Protein AF-0000000079762463 (afdb_homodimer)

Secondary structure (DSSP, 8-state):
--EEE-HHHHHHHHT--HHHHHHHHT--HHHHHHHHTT--SEEEHHHHHHHHHHHT--HHHHEEE-/--EEE-HHHHHHHHT--HHHHHHHHT--HHHHHHHHTT--SEEEHHHHHHHHHHHT--HHHHEEE-

Nearest PDB structures (foldseek):
  3zkc-assembly1_B  TM=8.737E-01  e=2.772E-03  Bacillus subtilis subsp. subtilis str. 168
  7t5u-assembly1_A  TM=8.778E-01  e=4.081E-03  Escherichia coli
  1b0n-assembly1_A  TM=8.746E-01  e=3.587E-03  Bacillus subtilis
  3zkc-assembly1_A  TM=8.678E-01  e=6.837E-03  Bacillus subtilis subsp. subtilis str. 168
  3qq6-assembly1_A  TM=8.599E-01  e=7.293E-03  Bacillus subtilis

Structure (mmCIF, N/CA/C/O backbone):
data_AF-0000000079762463-model_v1
#
loop_
_entity.id
_entity.type
_entity.pdbx_description
1 polymer 'XRE family transcriptional regulator'
#
loop_
_atom_site.group_PDB
_atom_site.id
_atom_site.type_symbol
_atom_site.label_atom_id
_atom_site.label_alt_id
_atom_site.label_comp_id
_atom_site.label_asym_id
_atom_site.label_entity_id
_atom_site.label_seq_id
_atom_site.pdbx_PDB_ins_code
_atom_site.Cartn_x
_atom_site.Cartn_y
_atom_site.Cartn_z
_atom_site.occupancy
_atom_site.B_iso_or_equiv
_atom_site.auth_seq_id
_atom_site.auth_comp_id
_atom_site.auth_asym_id
_atom_site.auth_atom_id
_atom_site.pdbx_PDB_model_num
ATOM 1 N N . MET A 1 1 ? 8.711 11.359 -7.07 1 88.62 1 MET A N 1
ATOM 2 C CA . MET A 1 1 ? 8.758 9.969 -6.625 1 88.62 1 MET A CA 1
ATOM 3 C C . MET A 1 1 ? 7.414 9.281 -6.859 1 88.62 1 MET A C 1
ATOM 5 O O . MET A 1 1 ? 6.363 9.914 -6.777 1 88.62 1 MET A O 1
ATOM 9 N N . GLN A 1 2 ? 7.453 8.008 -7.406 1 94.25 2 GLN A N 1
ATOM 10 C CA . GLN A 1 2 ? 6.242 7.219 -7.605 1 94.25 2 GLN A CA 1
ATOM 11 C C . GLN A 1 2 ? 6.34 5.871 -6.891 1 94.25 2 GLN A C 1
ATOM 13 O O . GLN A 1 2 ? 7.441 5.367 -6.656 1 94.25 2 GLN A O 1
ATOM 18 N N . VAL A 1 3 ? 5.184 5.41 -6.496 1 95.56 3 VAL A N 1
ATOM 19 C CA . VAL A 1 3 ? 5.133 4.055 -5.953 1 95.56 3 VAL A CA 1
ATOM 20 C C . VAL A 1 3 ? 4.664 3.084 -7.031 1 95.56 3 VAL A C 1
ATOM 22 O O . VAL A 1 3 ? 3.684 3.354 -7.734 1 95.56 3 VAL A O 1
ATOM 25 N N . TYR A 1 4 ? 5.41 2.084 -7.254 1 95.25 4 TYR A N 1
ATOM 26 C CA . TYR A 1 4 ? 4.98 1.069 -8.211 1 95.25 4 TYR A CA 1
ATOM 27 C C . TYR A 1 4 ? 4.918 -0.305 -7.555 1 95.25 4 TYR A C 1
ATOM 29 O O . TYR A 1 4 ? 5.672 -0.59 -6.621 1 95.25 4 TYR A O 1
ATOM 37 N N . ILE A 1 5 ? 4.02 -1.131 -8.039 1 96.62 5 ILE A N 1
ATOM 38 C CA . ILE A 1 5 ? 3.84 -2.48 -7.512 1 96.62 5 ILE A CA 1
ATOM 39 C C . ILE A 1 5 ? 4.77 -3.445 -8.242 1 96.62 5 ILE A C 1
ATOM 41 O O . ILE A 1 5 ? 4.605 -3.689 -9.438 1 96.62 5 ILE A O 1
ATOM 45 N N . ASP A 1 6 ? 5.707 -3.98 -7.559 1 96.44 6 ASP A N 1
ATOM 46 C CA . ASP A 1 6 ? 6.688 -4.891 -8.148 1 96.44 6 ASP A CA 1
ATOM 47 C C . ASP A 1 6 ? 6.328 -6.344 -7.859 1 96.44 6 ASP A C 1
ATOM 49 O O . ASP A 1 6 ? 7.191 -7.141 -7.484 1 96.44 6 ASP A O 1
ATOM 53 N N . LEU A 1 7 ? 5.117 -6.641 -8.016 1 97.25 7 LEU A N 1
ATOM 54 C CA . LEU A 1 7 ? 4.617 -7.969 -7.684 1 97.25 7 LEU A CA 1
ATOM 55 C C . LEU A 1 7 ? 5.09 -9 -8.703 1 97.25 7 LEU A C 1
ATOM 57 O O . LEU A 1 7 ? 5.465 -10.117 -8.344 1 97.25 7 LEU A O 1
ATOM 61 N N . GLU A 1 8 ? 5.055 -8.609 -9.93 1 96.94 8 GLU A N 1
ATOM 62 C CA . GLU A 1 8 ? 5.465 -9.516 -11 1 96.94 8 GLU A CA 1
ATOM 63 C C . GLU A 1 8 ? 6.891 -10.016 -10.781 1 96.94 8 GLU A C 1
ATOM 65 O O . GLU A 1 8 ? 7.164 -11.211 -10.891 1 96.94 8 GLU A O 1
ATOM 70 N N . ASN A 1 9 ? 7.801 -9.109 -10.523 1 96.94 9 ASN A N 1
ATOM 71 C CA . ASN A 1 9 ? 9.195 -9.461 -10.289 1 96.94 9 ASN A CA 1
ATOM 72 C C . ASN A 1 9 ? 9.359 -10.32 -9.039 1 96.94 9 ASN A C 1
ATOM 74 O O . ASN A 1 9 ? 10.164 -11.242 -9.016 1 96.94 9 ASN A O 1
ATOM 78 N N . LEU A 1 10 ? 8.633 -9.969 -8.023 1 97.12 10 LEU A N 1
ATOM 79 C CA . LEU A 1 10 ? 8.68 -10.734 -6.777 1 97.12 10 LEU A CA 1
ATOM 80 C C . LEU A 1 10 ? 8.266 -12.18 -7.012 1 97.12 10 LEU A C 1
ATOM 82 O O . LEU A 1 10 ? 8.891 -13.102 -6.48 1 97.12 10 LEU A O 1
ATOM 86 N N . LEU A 1 11 ? 7.176 -12.344 -7.781 1 97.38 11 LEU A N 1
ATOM 87 C CA . LEU A 1 11 ? 6.699 -13.688 -8.094 1 97.38 11 LEU A CA 1
ATOM 88 C C . LEU A 1 11 ? 7.746 -14.461 -8.883 1 97.38 11 LEU A C 1
ATOM 90 O O . LEU A 1 11 ? 7.965 -15.648 -8.633 1 97.38 11 LEU A O 1
ATOM 94 N N . LYS A 1 12 ? 8.375 -13.781 -9.773 1 97.06 12 LYS A N 1
ATOM 95 C CA . LYS A 1 12 ? 9.43 -14.398 -10.57 1 97.06 12 LYS A CA 1
ATOM 96 C C . LYS A 1 12 ? 10.617 -14.797 -9.703 1 97.06 12 LYS A C 1
ATOM 98 O O . LYS A 1 12 ? 11.172 -15.883 -9.859 1 97.06 12 LYS A O 1
ATOM 103 N N . GLU A 1 13 ? 10.992 -13.977 -8.836 1 96.06 13 GLU A N 1
ATOM 104 C CA . GLU A 1 13 ? 12.109 -14.219 -7.93 1 96.06 13 GLU A CA 1
ATOM 105 C C . GLU A 1 13 ? 11.852 -15.438 -7.043 1 96.06 13 GLU A C 1
ATOM 107 O O . GLU A 1 13 ? 12.766 -16.219 -6.77 1 96.06 13 GLU A O 1
ATOM 112 N N . LYS A 1 14 ? 10.617 -15.617 -6.656 1 95.94 14 LYS A N 1
ATOM 113 C CA . LYS A 1 14 ? 10.242 -16.719 -5.77 1 95.94 14 LYS A CA 1
ATOM 114 C C . LYS A 1 14 ? 9.82 -17.938 -6.562 1 95.94 14 LYS A C 1
ATOM 116 O O . LYS A 1 14 ? 9.523 -18.984 -5.984 1 95.94 14 LYS A O 1
ATOM 121 N N . ASN A 1 15 ? 9.68 -17.75 -7.816 1 97.25 15 ASN A N 1
ATOM 122 C CA . ASN A 1 15 ? 9.289 -18.828 -8.734 1 97.25 15 ASN A CA 1
ATOM 123 C C . ASN A 1 15 ? 7.891 -19.344 -8.422 1 97.25 15 ASN A C 1
ATOM 125 O O . ASN A 1 15 ? 7.688 -20.547 -8.297 1 97.25 15 ASN A O 1
ATOM 129 N N . ILE A 1 16 ? 7.016 -18.484 -8.273 1 97 16 ILE A N 1
ATOM 130 C CA . ILE A 1 16 ? 5.629 -18.828 -7.977 1 97 16 ILE A CA 1
ATOM 131 C C . ILE A 1 16 ? 4.75 -18.469 -9.172 1 97 16 ILE A C 1
ATOM 133 O O . ILE A 1 16 ? 4.914 -17.406 -9.781 1 97 16 ILE A O 1
ATOM 137 N N . SER A 1 17 ? 3.85 -19.328 -9.477 1 96.75 17 SER A N 1
ATOM 138 C CA . SER A 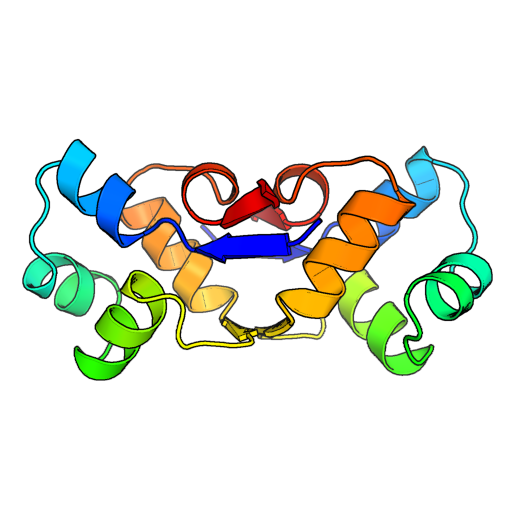1 17 ? 2.928 -19.062 -10.578 1 96.75 17 SER A CA 1
ATOM 139 C C . SER A 1 17 ? 1.786 -18.156 -10.148 1 96.75 17 SER A C 1
ATOM 141 O O . SER A 1 17 ? 1.365 -18.188 -8.984 1 96.75 17 SER A O 1
ATOM 143 N N . LYS A 1 18 ? 1.228 -17.344 -11.031 1 97.62 18 LYS A N 1
ATOM 144 C CA . LYS A 1 18 ? 0.114 -16.438 -10.75 1 97.62 18 LYS A CA 1
ATOM 145 C C . LYS A 1 18 ? -1.118 -17.219 -10.289 1 97.62 18 LYS A C 1
ATOM 147 O O . LYS A 1 18 ? -1.881 -16.75 -9.445 1 97.62 18 LYS A O 1
ATOM 152 N N . ASN A 1 19 ? -1.326 -18.406 -10.852 1 97.25 19 ASN A N 1
ATOM 153 C CA . ASN A 1 19 ? -2.463 -19.25 -10.484 1 97.25 19 ASN A CA 1
ATOM 154 C C . ASN A 1 19 ? -2.438 -19.609 -9 1 97.25 19 ASN A C 1
ATOM 156 O O . ASN A 1 19 ? -3.473 -19.578 -8.336 1 97.25 19 ASN A O 1
ATOM 160 N N . LYS A 1 20 ? -1.322 -19.938 -8.547 1 97.69 20 LYS A N 1
ATOM 1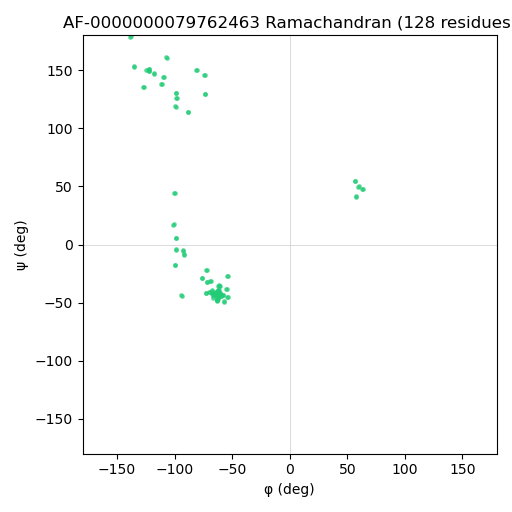61 C CA . LYS A 1 20 ? -1.157 -20.297 -7.141 1 97.69 20 LYS A CA 1
ATOM 162 C C . LYS A 1 20 ? -1.491 -19.109 -6.234 1 97.69 20 LYS A C 1
ATOM 164 O O . LYS A 1 20 ? -2.127 -19.281 -5.191 1 97.69 20 LYS A O 1
ATOM 169 N N . VAL A 1 21 ? -1.056 -18 -6.617 1 97.81 21 VAL A N 1
ATOM 170 C CA . VAL A 1 21 ? -1.329 -16.781 -5.848 1 97.81 21 VAL A CA 1
ATOM 171 C C . VAL A 1 21 ? -2.832 -16.516 -5.82 1 97.81 21 VAL A C 1
ATOM 173 O O . VAL A 1 21 ? -3.395 -16.203 -4.773 1 97.81 21 VAL A O 1
ATOM 176 N N . CYS A 1 22 ? -3.445 -16.578 -6.969 1 97.94 22 CYS A N 1
ATOM 177 C CA . CYS A 1 22 ? -4.883 -16.359 -7.07 1 97.94 22 CYS A CA 1
ATOM 178 C C . CYS A 1 22 ? -5.645 -17.281 -6.117 1 97.94 22 CYS A C 1
ATOM 180 O O . CYS A 1 22 ? -6.566 -16.844 -5.43 1 97.94 22 CYS A O 1
ATOM 182 N N . GLU A 1 23 ? -5.266 -18.484 -6.098 1 97.19 23 GLU A N 1
ATOM 183 C CA . GLU A 1 23 ? -5.914 -19.484 -5.246 1 97.19 23 GLU A CA 1
ATOM 184 C C . GLU A 1 23 ? -5.664 -19.188 -3.77 1 97.19 23 GLU A C 1
ATOM 186 O O . GLU A 1 23 ? -6.586 -19.234 -2.953 1 97.19 23 GLU A O 1
ATOM 191 N N . ALA A 1 24 ? -4.457 -18.875 -3.473 1 96 24 ALA A N 1
ATOM 192 C CA . ALA A 1 24 ? -4.055 -18.672 -2.084 1 96 24 ALA A CA 1
ATOM 193 C C . ALA A 1 24 ? -4.664 -17.391 -1.526 1 96 24 ALA A C 1
ATOM 195 O O . ALA A 1 24 ? -5.074 -17.344 -0.364 1 96 24 ALA A O 1
ATOM 196 N N . CYS A 1 25 ? -4.688 -16.344 -2.324 1 97 25 CYS A N 1
ATOM 197 C CA . CYS A 1 25 ? -5.152 -15.039 -1.871 1 97 25 CYS A CA 1
ATOM 198 C C . CYS A 1 25 ? -6.598 -14.797 -2.293 1 97 25 CYS A C 1
ATOM 200 O O . CYS A 1 25 ? -7.164 -13.742 -2.002 1 97 25 CYS A O 1
ATOM 202 N N . LYS A 1 26 ? -7.184 -15.672 -3.012 1 96.81 26 LYS A N 1
ATOM 203 C CA . LYS A 1 26 ? -8.555 -15.555 -3.496 1 96.81 26 LYS A CA 1
ATOM 204 C C . LYS A 1 26 ? -8.734 -14.305 -4.352 1 96.81 26 LYS A C 1
ATOM 206 O O . LYS A 1 26 ? -9.664 -13.523 -4.137 1 96.81 26 LYS A O 1
ATOM 211 N N . LEU A 1 27 ? -7.883 -14.156 -5.242 1 95.81 27 LEU A N 1
ATOM 212 C CA . LEU A 1 27 ? -7.898 -13.055 -6.191 1 95.81 27 LEU A CA 1
ATOM 213 C C . LEU A 1 27 ? -8.273 -13.539 -7.586 1 95.81 27 LEU A C 1
ATOM 215 O O . LEU A 1 27 ? -7.887 -14.641 -7.992 1 95.81 27 LEU A O 1
ATOM 219 N N . GLN A 1 28 ? -8.984 -12.648 -8.203 1 96.62 28 GLN A N 1
ATOM 220 C CA . GLN A 1 28 ? -9.227 -12.922 -9.609 1 96.62 28 GLN A CA 1
ATOM 221 C C . GLN A 1 28 ? -7.977 -12.664 -10.445 1 96.62 28 GLN A C 1
ATOM 223 O O . GLN A 1 28 ? -7.215 -11.734 -10.156 1 96.62 28 GLN A O 1
ATOM 228 N N . ARG A 1 29 ? -7.867 -13.484 -11.461 1 96.88 29 ARG A N 1
ATOM 229 C CA . ARG A 1 29 ? -6.699 -13.367 -12.328 1 96.88 29 ARG A CA 1
ATOM 230 C C . ARG A 1 29 ? -6.559 -11.953 -12.875 1 96.88 29 ARG A C 1
ATOM 232 O O . ARG A 1 29 ? -5.445 -11.43 -12.969 1 96.88 29 ARG A O 1
ATOM 239 N N . THR A 1 30 ? -7.633 -11.422 -13.172 1 97.38 30 THR A N 1
ATOM 240 C CA . THR A 1 30 ?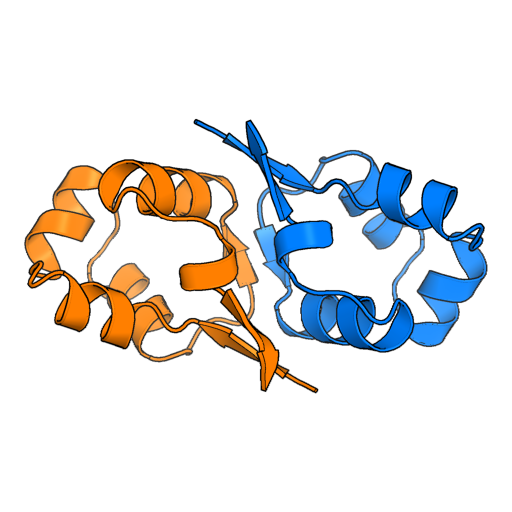 -7.617 -10.062 -13.703 1 97.38 30 THR A CA 1
ATOM 241 C C . THR A 1 30 ? -7.062 -9.078 -12.68 1 97.38 30 THR A C 1
ATOM 243 O O . THR A 1 30 ? -6.293 -8.18 -13.023 1 97.38 30 THR A O 1
ATOM 246 N N . GLN A 1 31 ? -7.441 -9.203 -11.43 1 96.69 31 GLN A N 1
ATOM 247 C CA . GLN A 1 31 ? -6.949 -8.352 -10.352 1 96.69 31 GLN A CA 1
ATOM 248 C C . GLN A 1 31 ? -5.445 -8.523 -10.164 1 96.69 31 GLN A C 1
ATOM 250 O O . GLN A 1 31 ? -4.711 -7.539 -10.055 1 96.69 31 GLN A O 1
ATOM 255 N N . LEU A 1 32 ? -5.07 -9.773 -10.117 1 97.88 32 LEU A N 1
ATOM 256 C CA . LEU A 1 32 ? -3.654 -10.078 -9.945 1 97.88 32 LEU A CA 1
ATOM 257 C C . LEU A 1 32 ? -2.836 -9.508 -11.102 1 97.88 32 LEU A C 1
ATOM 259 O O . LEU A 1 32 ? -1.783 -8.898 -10.875 1 97.88 32 LEU A O 1
ATOM 263 N N . ASN A 1 33 ? -3.352 -9.664 -12.32 1 97.69 33 ASN A N 1
ATOM 264 C CA . ASN A 1 33 ? -2.672 -9.117 -13.492 1 97.69 33 ASN A CA 1
ATOM 265 C C . ASN A 1 33 ? -2.539 -7.602 -13.406 1 97.69 33 ASN A C 1
ATOM 267 O O . ASN A 1 33 ? -1.498 -7.043 -13.758 1 97.69 33 ASN A O 1
ATOM 271 N N . ASN A 1 34 ? -3.6 -7.027 -12.969 1 97.5 34 ASN A N 1
ATOM 272 C CA . ASN A 1 34 ? -3.566 -5.578 -12.805 1 97.5 34 ASN A CA 1
ATOM 273 C C . ASN A 1 34 ? -2.506 -5.148 -11.797 1 97.5 34 ASN A C 1
ATOM 275 O O . ASN A 1 34 ? -1.816 -4.148 -12.008 1 97.5 34 ASN A O 1
ATOM 279 N N . TYR A 1 35 ? -2.338 -5.863 -10.742 1 97.31 35 TYR A N 1
ATOM 280 C CA . TYR A 1 35 ? -1.29 -5.59 -9.766 1 97.31 35 TYR A CA 1
ATOM 281 C C . TYR A 1 35 ? 0.091 -5.77 -10.383 1 97.31 35 TYR A C 1
ATOM 283 O O . TYR A 1 35 ? 0.971 -4.922 -10.211 1 97.31 35 TYR A O 1
ATOM 291 N N . CYS A 1 36 ? 0.223 -6.801 -11.133 1 97.25 36 CYS A N 1
ATOM 292 C CA . CYS A 1 36 ? 1.51 -7.137 -11.734 1 97.25 36 CYS A CA 1
ATOM 293 C C . CYS A 1 36 ? 1.902 -6.117 -12.797 1 97.25 36 CYS A C 1
ATOM 295 O O . CYS A 1 36 ? 3.084 -5.809 -12.961 1 97.25 36 CYS A O 1
ATOM 297 N N . LYS A 1 37 ? 0.933 -5.578 -13.422 1 96.5 37 LYS A N 1
ATOM 298 C CA . LYS A 1 37 ? 1.191 -4.664 -14.531 1 96.5 37 LYS A CA 1
ATOM 299 C C . LYS A 1 37 ? 1.092 -3.209 -14.078 1 96.5 37 LYS A C 1
ATOM 301 O O . LYS A 1 37 ? 1.123 -2.295 -14.906 1 96.5 37 LYS A O 1
ATOM 306 N N . ASN A 1 38 ? 0.928 -2.963 -12.883 1 95.44 38 ASN A N 1
ATOM 307 C CA . ASN A 1 38 ? 0.81 -1.613 -12.344 1 95.44 38 ASN A CA 1
ATOM 308 C C . ASN A 1 38 ? -0.344 -0.849 -12.984 1 95.44 38 ASN A C 1
ATOM 310 O O . ASN A 1 38 ? -0.198 0.323 -13.336 1 95.44 38 ASN A O 1
ATOM 314 N N . LYS A 1 39 ? -1.35 -1.525 -13.141 1 95.94 39 LYS A N 1
ATOM 315 C CA . LYS A 1 39 ? -2.533 -0.929 -13.75 1 95.94 39 LYS A CA 1
ATOM 316 C C . LYS A 1 39 ? -3.562 -0.541 -12.695 1 95.94 39 LYS A C 1
ATOM 318 O O . LYS A 1 39 ? -4.746 -0.39 -13 1 95.94 39 LYS A O 1
ATOM 323 N N . VAL A 1 40 ? -3.15 -0.456 -11.508 1 95.44 40 VAL A N 1
ATOM 324 C CA . VAL A 1 40 ? -4.062 -0.086 -10.43 1 95.44 40 VAL A CA 1
ATOM 325 C C . VAL A 1 40 ? -3.602 1.221 -9.789 1 95.44 40 VAL A C 1
ATOM 327 O O . VAL A 1 40 ? -2.4 1.489 -9.703 1 95.44 40 VAL A O 1
ATOM 330 N N . SER A 1 41 ? -4.594 2.01 -9.32 1 95.56 41 SER A N 1
ATOM 331 C CA . SER A 1 41 ? -4.281 3.264 -8.641 1 95.56 41 SER A CA 1
ATOM 332 C C . SER A 1 41 ? -4.359 3.109 -7.129 1 95.56 41 SER A C 1
ATOM 334 O O . SER A 1 41 ? -3.867 3.961 -6.387 1 95.56 41 SER A O 1
ATOM 336 N N . ARG A 1 42 ? -5 2.092 -6.688 1 96.62 42 ARG A N 1
ATOM 337 C CA . ARG A 1 42 ? -5.172 1.79 -5.27 1 96.62 42 ARG A CA 1
ATOM 338 C C . ARG A 1 42 ? -4.926 0.312 -4.992 1 96.62 42 ARG A C 1
ATOM 340 O O . ARG A 1 42 ? -5.152 -0.535 -5.859 1 96.62 42 ARG A O 1
ATOM 347 N N . ILE A 1 43 ? -4.504 -0.01 -3.781 1 96.56 43 ILE A N 1
ATOM 348 C CA . ILE A 1 43 ? -4.305 -1.404 -3.402 1 96.56 43 ILE A CA 1
ATOM 349 C C . ILE A 1 43 ? -5.078 -1.708 -2.123 1 96.56 43 ILE A C 1
ATOM 351 O O . ILE A 1 43 ? -5.117 -0.888 -1.202 1 96.56 43 ILE A O 1
ATOM 355 N N . ASP A 1 44 ? -5.711 -2.82 -2.191 1 96.88 44 ASP A N 1
ATOM 356 C CA . ASP A 1 44 ? -6.469 -3.309 -1.045 1 96.88 44 ASP A CA 1
ATOM 357 C C . ASP A 1 44 ? -5.539 -3.818 0.055 1 96.88 44 ASP A C 1
ATOM 359 O O . ASP A 1 44 ? -4.648 -4.629 -0.205 1 96.88 44 ASP A O 1
ATOM 363 N N . LEU A 1 45 ? -5.781 -3.336 1.276 1 97.06 45 LEU A N 1
ATOM 364 C CA . LEU A 1 45 ? -4.871 -3.656 2.371 1 97.06 45 LEU A CA 1
ATOM 365 C C . LEU A 1 45 ? -5.02 -5.113 2.795 1 97.06 45 LEU A C 1
ATOM 367 O O . LEU A 1 45 ? -4.047 -5.746 3.207 1 97.06 45 LEU A O 1
ATOM 371 N N . THR A 1 46 ? -6.223 -5.625 2.68 1 96.19 46 THR A N 1
ATOM 372 C CA . THR A 1 46 ? -6.445 -7.035 2.992 1 96.19 46 THR A CA 1
ATOM 373 C C . THR A 1 46 ? -5.711 -7.93 1.996 1 96.19 46 THR A C 1
ATOM 375 O O . THR A 1 46 ? -5.074 -8.914 2.387 1 96.19 46 THR A O 1
ATOM 378 N N . ILE A 1 47 ? -5.754 -7.598 0.771 1 96.5 47 ILE A N 1
ATOM 379 C CA . ILE A 1 47 ? -5.082 -8.367 -0.271 1 96.5 47 ILE A CA 1
ATOM 380 C C . ILE A 1 47 ? -3.568 -8.266 -0.091 1 96.5 47 ILE A C 1
ATOM 382 O O . ILE A 1 47 ? -2.855 -9.266 -0.204 1 96.5 47 ILE A O 1
ATOM 386 N N . LEU A 1 48 ? -3.15 -7.086 0.194 1 97.06 48 LEU A N 1
ATOM 387 C CA . LEU A 1 48 ? -1.727 -6.875 0.429 1 97.06 48 LEU A CA 1
ATOM 388 C C . LEU A 1 48 ? -1.224 -7.762 1.562 1 97.06 48 LEU A C 1
ATOM 390 O O . LEU A 1 48 ? -0.152 -8.359 1.456 1 97.06 48 LEU A O 1
ATOM 394 N N . ALA A 1 49 ? -2.004 -7.832 2.604 1 97.25 49 ALA A N 1
ATOM 395 C CA . ALA A 1 49 ? -1.635 -8.672 3.74 1 97.25 49 ALA A CA 1
ATOM 396 C C . ALA A 1 49 ? -1.549 -10.141 3.332 1 97.25 49 ALA A C 1
ATOM 398 O O . ALA A 1 49 ? -0.604 -10.844 3.703 1 97.25 49 ALA A O 1
ATOM 399 N N . LYS A 1 50 ? -2.512 -10.586 2.57 1 96.94 50 LYS A N 1
ATOM 400 C CA . LYS A 1 50 ? -2.533 -11.969 2.1 1 96.94 50 LYS A CA 1
ATOM 401 C C . LYS A 1 50 ? -1.312 -12.273 1.237 1 96.94 50 LYS A C 1
ATOM 403 O O . LYS A 1 50 ? -0.69 -13.328 1.385 1 96.94 50 LYS A O 1
ATOM 408 N N . LEU A 1 51 ? -1.054 -11.352 0.409 1 97.38 51 LEU A N 1
ATOM 409 C CA . LEU A 1 51 ? 0.095 -11.516 -0.475 1 97.38 51 LEU A CA 1
ATOM 410 C C . LEU A 1 51 ? 1.389 -11.609 0.327 1 97.38 51 LEU A C 1
ATOM 412 O O . LEU A 1 51 ? 2.209 -12.5 0.09 1 97.38 51 LEU A O 1
ATOM 416 N N . CYS A 1 52 ? 1.585 -10.773 1.227 1 97.12 52 CYS A N 1
ATOM 417 C CA . CYS A 1 52 ? 2.787 -10.773 2.053 1 97.12 52 CYS A CA 1
ATOM 418 C C . CYS A 1 52 ? 2.912 -12.062 2.844 1 97.12 52 CYS A C 1
ATOM 420 O O . CYS A 1 52 ? 4.012 -12.609 2.984 1 97.12 52 CYS A O 1
ATOM 422 N N . ASP A 1 53 ? 1.818 -12.477 3.395 1 96.62 53 ASP A N 1
ATOM 423 C CA . ASP A 1 53 ? 1.806 -13.711 4.18 1 96.62 53 ASP A CA 1
ATOM 424 C C . ASP A 1 53 ? 2.15 -14.922 3.314 1 96.62 53 ASP A C 1
ATOM 426 O O . ASP A 1 53 ? 2.992 -15.734 3.689 1 96.62 53 ASP A O 1
ATOM 430 N N . PHE A 1 54 ? 1.498 -14.945 2.17 1 97 54 PHE A N 1
ATOM 431 C CA . PHE A 1 54 ? 1.678 -16.078 1.269 1 97 54 PHE A CA 1
ATOM 432 C C . PHE A 1 54 ? 3.096 -16.109 0.711 1 97 54 PHE A C 1
ATOM 434 O O . PHE A 1 54 ? 3.709 -17.172 0.616 1 97 54 PHE A O 1
ATOM 441 N N . LEU A 1 55 ? 3.627 -15 0.396 1 96.88 55 LEU A N 1
ATOM 442 C CA . LEU A 1 55 ? 4.938 -14.906 -0.236 1 96.88 55 LEU A CA 1
ATOM 443 C C . LEU A 1 55 ? 6.035 -14.734 0.81 1 96.88 55 LEU A C 1
ATOM 445 O O . LEU A 1 55 ? 7.215 -14.641 0.467 1 96.88 55 LEU A O 1
ATOM 449 N N . GLU A 1 56 ? 5.609 -14.594 2.064 1 95.88 56 GLU A N 1
ATOM 450 C CA . GLU A 1 56 ? 6.543 -14.414 3.172 1 95.88 56 GLU A CA 1
ATOM 451 C C . GLU A 1 56 ? 7.453 -13.211 2.938 1 95.88 56 GLU A C 1
ATOM 453 O O . GLU A 1 56 ? 8.68 -13.328 3.029 1 95.88 56 GLU A O 1
ATOM 458 N N . CYS A 1 57 ? 6.855 -12.148 2.719 1 95.44 57 CYS A N 1
ATOM 459 C CA . CYS A 1 57 ? 7.57 -10.914 2.424 1 95.44 57 CYS A CA 1
ATOM 460 C C . CYS A 1 57 ? 6.938 -9.727 3.141 1 95.44 57 CYS A C 1
ATOM 462 O O . CYS A 1 57 ? 5.961 -9.891 3.873 1 95.44 57 CYS A O 1
ATOM 464 N N . SER A 1 58 ? 7.559 -8.531 2.939 1 94.5 58 SER A N 1
ATOM 465 C CA . SER A 1 58 ? 7.051 -7.301 3.535 1 94.5 58 SER A CA 1
ATOM 466 C C . SER A 1 58 ? 6.398 -6.406 2.484 1 94.5 58 SER A C 1
ATOM 468 O O . SER A 1 58 ? 6.648 -6.566 1.288 1 94.5 58 SER A O 1
ATOM 470 N N . PRO A 1 59 ? 5.586 -5.484 2.854 1 96.06 59 PRO A N 1
ATOM 471 C CA . PRO A 1 59 ? 4.98 -4.547 1.901 1 96.06 59 PRO A CA 1
ATOM 472 C C . PRO A 1 59 ? 6.02 -3.826 1.042 1 96.06 59 PRO A C 1
ATOM 474 O O . PRO A 1 59 ? 5.75 -3.512 -0.12 1 96.06 59 PRO A O 1
ATOM 477 N N . ASN A 1 60 ? 7.191 -3.691 1.596 1 94.69 60 ASN A N 1
ATOM 478 C CA . ASN A 1 60 ? 8.258 -3.008 0.869 1 94.69 60 ASN A CA 1
ATOM 479 C C . ASN A 1 60 ? 8.781 -3.854 -0.29 1 94.69 60 ASN A C 1
ATOM 481 O O . ASN A 1 60 ? 9.391 -3.328 -1.222 1 94.69 60 ASN A O 1
ATOM 485 N N . ASP A 1 61 ? 8.57 -5.098 -0.21 1 95.38 61 ASP A N 1
ATOM 486 C CA . ASP A 1 61 ? 8.969 -5.98 -1.302 1 95.38 61 ASP A CA 1
ATOM 487 C C . ASP A 1 61 ? 8 -5.871 -2.479 1 95.38 61 ASP A C 1
ATOM 489 O O . ASP A 1 61 ? 8.391 -6.098 -3.629 1 95.38 61 ASP A O 1
ATOM 493 N N . ILE A 1 62 ? 6.766 -5.551 -2.178 1 96.81 62 ILE A N 1
ATOM 494 C CA . ILE A 1 62 ? 5.723 -5.473 -3.191 1 96.81 62 ILE A CA 1
ATOM 495 C C . ILE A 1 62 ? 5.59 -4.035 -3.688 1 96.81 62 ILE A C 1
ATOM 497 O O . ILE A 1 62 ? 5.5 -3.795 -4.895 1 96.81 62 ILE A O 1
ATOM 501 N N . LEU A 1 63 ? 5.613 -3.098 -2.727 1 96.69 63 LEU A N 1
ATOM 502 C CA . LEU A 1 63 ? 5.5 -1.676 -3.031 1 96.69 63 LEU A CA 1
ATOM 503 C C . LEU A 1 63 ? 6.871 -1.01 -3.037 1 96.69 63 LEU A C 1
ATOM 505 O O . LEU A 1 63 ? 7.547 -0.963 -2.008 1 96.69 63 LEU A O 1
ATOM 509 N N . LYS A 1 64 ? 7.262 -0.46 -4.164 1 95.44 64 LYS A N 1
ATOM 510 C CA . LYS A 1 64 ? 8.578 0.155 -4.305 1 95.44 64 LYS A CA 1
ATOM 511 C C . LYS A 1 64 ? 8.461 1.615 -4.73 1 95.44 64 LYS A C 1
ATOM 513 O O . LYS A 1 64 ? 7.5 1.997 -5.398 1 95.44 64 LYS A O 1
ATOM 518 N N . LEU A 1 65 ? 9.453 2.311 -4.293 1 93.81 65 LEU A N 1
ATOM 519 C CA . LEU A 1 65 ? 9.531 3.715 -4.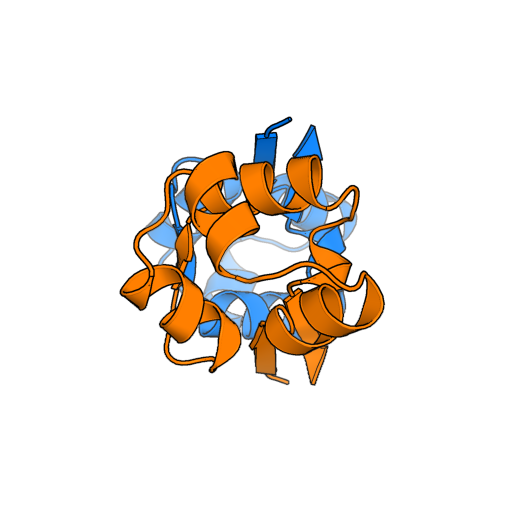676 1 93.81 65 LEU A CA 1
ATOM 520 C C . LEU A 1 65 ? 10.5 3.908 -5.84 1 93.81 65 LEU A C 1
ATOM 522 O O . LEU A 1 65 ? 11.562 3.291 -5.879 1 93.81 65 LEU A O 1
ATOM 526 N N . LYS A 1 66 ? 10.031 4.602 -6.816 1 87.69 66 LYS A N 1
ATOM 527 C CA . LYS A 1 66 ? 10.914 4.961 -7.918 1 87.69 66 LYS A CA 1
ATOM 528 C C . LYS A 1 66 ? 10.945 6.473 -8.133 1 87.69 66 LYS A C 1
ATOM 530 O O . LYS A 1 66 ? 9.938 7.152 -7.945 1 87.69 66 LYS A O 1
ATOM 535 N N . MET B 1 1 ? -2.125 -12.453 9.461 1 88.69 1 MET B N 1
ATOM 536 C CA . MET B 1 1 ? -1.36 -11.219 9.312 1 88.69 1 MET B CA 1
ATOM 537 C C . MET B 1 1 ? -2.215 -10.117 8.688 1 88.69 1 MET B C 1
ATOM 539 O O . MET B 1 1 ? -3.094 -10.398 7.871 1 88.69 1 MET B O 1
ATOM 543 N N . GLN B 1 2 ? -2.135 -8.867 9.25 1 94.38 2 GLN B N 1
ATOM 544 C CA . GLN B 1 2 ? -2.846 -7.715 8.695 1 94.38 2 GLN B CA 1
ATOM 545 C C . GLN B 1 2 ? -1.885 -6.57 8.391 1 94.38 2 GLN B C 1
ATOM 547 O O . GLN B 1 2 ? -0.812 -6.477 8.992 1 94.38 2 GLN B O 1
ATOM 552 N N . VAL B 1 3 ? -2.273 -5.824 7.402 1 95.62 3 VAL B N 1
ATOM 553 C CA . VAL B 1 3 ? -1.528 -4.598 7.125 1 95.62 3 VAL B CA 1
ATOM 554 C C . VAL B 1 3 ? -2.25 -3.404 7.746 1 95.62 3 VAL B C 1
ATOM 556 O O . VAL B 1 3 ? -3.467 -3.264 7.602 1 95.62 3 VAL B O 1
ATOM 559 N N . TYR B 1 4 ? -1.57 -2.664 8.516 1 95.31 4 TYR B N 1
ATOM 560 C CA . TYR B 1 4 ? -2.17 -1.459 9.078 1 95.31 4 TYR B CA 1
ATOM 561 C C . TYR B 1 4 ? -1.358 -0.223 8.711 1 95.31 4 TYR B C 1
ATOM 563 O O . TYR B 1 4 ? -0.14 -0.302 8.531 1 95.31 4 TYR B O 1
ATOM 571 N N . ILE B 1 5 ? -2.029 0.887 8.586 1 96.62 5 ILE B N 1
ATOM 572 C CA . ILE B 1 5 ? -1.388 2.15 8.234 1 96.62 5 ILE B CA 1
ATOM 573 C C . ILE B 1 5 ? -0.919 2.861 9.5 1 96.62 5 ILE B C 1
ATOM 575 O O . ILE B 1 5 ? -1.738 3.297 10.312 1 96.62 5 ILE B O 1
ATOM 579 N N . ASP B 1 6 ? 0.334 2.994 9.664 1 96.38 6 ASP B N 1
ATOM 580 C CA . ASP B 1 6 ? 0.909 3.617 10.852 1 96.38 6 ASP B CA 1
ATOM 581 C C . ASP B 1 6 ? 1.304 5.066 10.57 1 96.38 6 ASP B C 1
ATOM 583 O O . ASP B 1 6 ? 2.395 5.5 10.945 1 96.38 6 ASP B O 1
ATOM 587 N N . LEU B 1 7 ? 0.46 5.734 9.938 1 97.25 7 LEU B N 1
ATOM 588 C CA . LEU B 1 7 ? 0.743 7.105 9.523 1 97.25 7 LEU B CA 1
ATOM 589 C C . LEU B 1 7 ? 0.724 8.047 10.727 1 97.25 7 LEU B C 1
ATOM 591 O O . LEU B 1 7 ? 1.57 8.938 10.828 1 97.25 7 LEU B O 1
ATOM 595 N N . GLU B 1 8 ? -0.227 7.84 11.578 1 96.94 8 GLU B N 1
ATOM 596 C CA . GLU B 1 8 ? -0.358 8.695 12.75 1 96.94 8 GLU B CA 1
ATOM 597 C C . GLU B 1 8 ? 0.92 8.688 13.586 1 96.94 8 GLU B C 1
ATOM 599 O O . GLU B 1 8 ? 1.413 9.75 13.984 1 96.94 8 GLU B O 1
ATOM 604 N N . ASN B 1 9 ? 1.439 7.527 13.867 1 97 9 ASN B N 1
ATOM 605 C CA . ASN B 1 9 ? 2.666 7.395 14.648 1 97 9 ASN B CA 1
ATOM 606 C C . ASN B 1 9 ? 3.859 8.008 13.922 1 97 9 ASN B C 1
ATOM 608 O O . ASN B 1 9 ? 4.723 8.625 14.547 1 97 9 ASN B O 1
ATOM 612 N N . LEU B 1 10 ? 3.918 7.785 12.648 1 97.06 10 LEU B N 1
ATOM 613 C CA . LEU B 1 10 ? 5 8.344 11.844 1 97.06 10 LEU B CA 1
ATOM 614 C C . LEU B 1 10 ? 5.012 9.867 11.922 1 97.06 10 LEU B C 1
ATOM 616 O O . LEU B 1 10 ? 6.074 10.477 12.047 1 97.06 10 LEU B O 1
ATOM 620 N N . LEU B 1 11 ? 3.805 10.453 11.805 1 97.38 11 LEU B N 1
ATOM 621 C CA . LEU B 1 11 ? 3.688 11.906 11.891 1 97.38 11 LEU B CA 1
ATOM 622 C C . LEU B 1 11 ? 4.137 12.406 13.258 1 97.38 11 LEU B C 1
ATOM 624 O O . LEU B 1 11 ? 4.816 13.43 13.359 1 97.38 11 LEU B O 1
ATOM 628 N N . LYS B 1 12 ? 3.787 11.664 14.258 1 97.06 12 LYS B N 1
ATOM 629 C CA . LYS B 1 12 ? 4.184 12.016 15.617 1 97.06 12 LYS B CA 1
ATOM 630 C C . LYS B 1 12 ? 5.695 11.914 15.797 1 97.06 12 LYS B C 1
ATOM 632 O O . LYS B 1 12 ? 6.312 12.789 16.406 1 97.06 12 LYS B O 1
ATOM 637 N N . GLU B 1 13 ? 6.262 10.93 15.281 1 96.06 13 GLU B N 1
ATOM 638 C CA . GLU B 1 13 ? 7.703 10.703 15.367 1 96.06 13 GLU B CA 1
ATOM 639 C C . GLU B 1 13 ? 8.477 11.828 14.68 1 96.06 13 GLU B C 1
ATOM 641 O O . GLU B 1 13 ? 9.531 12.242 15.172 1 96.06 13 GLU B O 1
ATOM 646 N N . LYS B 1 14 ? 7.926 12.328 13.602 1 95.94 14 LYS B N 1
ATOM 647 C CA . LYS B 1 14 ? 8.586 13.367 12.828 1 95.94 14 LYS B CA 1
ATOM 648 C C . LYS B 1 14 ? 8.156 14.758 13.289 1 95.94 14 LYS B C 1
ATOM 650 O O . LYS B 1 14 ? 8.656 15.766 12.789 1 95.94 14 LYS B O 1
ATOM 655 N N . ASN B 1 15 ? 7.195 14.773 14.125 1 97.25 15 ASN B N 1
ATOM 656 C CA . ASN B 1 15 ? 6.66 16.016 14.688 1 97.25 15 ASN B CA 1
ATOM 657 C C . ASN B 1 15 ? 6.055 16.906 13.602 1 97.25 15 ASN B C 1
ATOM 659 O O . ASN B 1 15 ? 6.375 18.094 13.516 1 97.25 15 ASN B O 1
ATOM 663 N N . ILE B 1 16 ? 5.293 16.328 12.812 1 97 16 ILE B N 1
ATOM 664 C CA . ILE B 1 16 ? 4.629 17.047 11.727 1 97 16 ILE B CA 1
ATOM 665 C C . ILE B 1 16 ? 3.131 17.125 12.008 1 97 16 ILE B C 1
ATOM 667 O O . ILE B 1 16 ? 2.518 16.156 12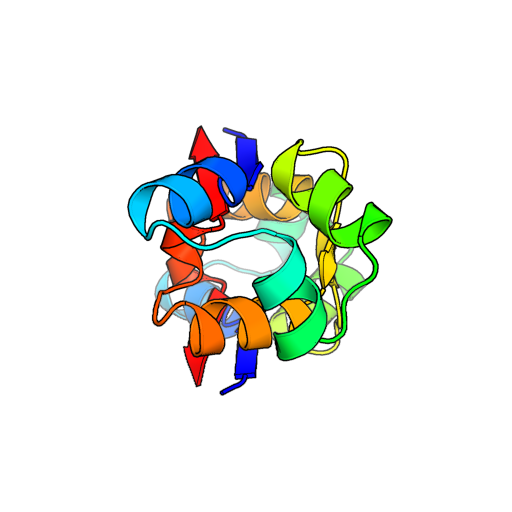.438 1 97 16 ILE B O 1
ATOM 671 N N . SER B 1 17 ? 2.582 18.266 11.75 1 96.75 17 SER B N 1
ATOM 672 C CA . SER B 1 17 ? 1.148 18.453 11.945 1 96.75 17 SER B CA 1
ATOM 673 C C . SER B 1 17 ? 0.357 17.891 10.766 1 96.75 17 SER B C 1
ATOM 675 O O . SER B 1 17 ? 0.836 17.906 9.633 1 96.75 17 SER B O 1
ATOM 677 N N . LYS B 1 18 ? -0.865 17.422 10.961 1 97.62 18 LYS B N 1
ATOM 678 C CA . LYS B 1 18 ? -1.728 16.891 9.906 1 97.62 18 LYS B CA 1
ATOM 679 C C . LYS B 1 18 ? -2.033 17.953 8.859 1 97.62 18 LYS B C 1
ATOM 681 O O . LYS B 1 18 ? -2.158 17.641 7.668 1 97.62 18 LYS B O 1
ATOM 686 N N . ASN B 1 19 ? -2.162 19.188 9.289 1 97.31 19 ASN B N 1
ATOM 687 C CA . ASN B 1 19 ? -2.441 20.297 8.367 1 97.31 19 ASN B CA 1
ATOM 688 C C . ASN B 1 19 ? -1.34 20.438 7.324 1 97.31 19 ASN B C 1
ATOM 690 O O . ASN B 1 19 ? -1.623 20.656 6.145 1 97.31 19 ASN B O 1
ATOM 694 N N . LYS B 1 20 ? -0.175 20.344 7.758 1 97.69 20 LYS B N 1
ATOM 695 C CA . LYS B 1 20 ? 0.969 20.453 6.855 1 97.69 20 LYS B CA 1
ATOM 696 C C . LYS B 1 20 ? 0.957 19.328 5.82 1 97.69 20 LYS B C 1
ATOM 698 O O . LYS B 1 20 ? 1.256 19.562 4.645 1 97.69 20 LYS B O 1
ATOM 703 N N . VAL B 1 21 ? 0.653 18.188 6.254 1 97.81 21 VAL B N 1
ATOM 704 C CA . VAL B 1 21 ? 0.588 17.047 5.352 1 97.81 21 VAL B CA 1
ATOM 705 C C . VAL B 1 21 ? -0.517 17.266 4.32 1 97.81 21 VAL B C 1
ATOM 707 O O . VAL B 1 21 ? -0.322 17 3.131 1 97.81 21 VAL B O 1
ATOM 710 N N . CYS B 1 22 ? -1.665 17.656 4.785 1 97.94 22 CYS B N 1
ATOM 711 C CA . CYS B 1 22 ? -2.793 17.906 3.895 1 97.94 22 CYS B CA 1
ATOM 712 C C . CYS B 1 22 ? -2.412 18.891 2.799 1 97.94 22 CYS B C 1
ATOM 714 O O . CYS B 1 22 ? -2.74 18.688 1.629 1 97.94 22 CYS B O 1
ATOM 716 N N . GLU B 1 23 ? -1.764 19.906 3.172 1 97.25 23 GLU B N 1
ATOM 717 C CA . GLU B 1 23 ? -1.344 20.953 2.229 1 97.25 23 GLU B CA 1
ATOM 718 C C . GLU B 1 23 ? -0.302 20.406 1.252 1 97.25 23 GLU B C 1
ATOM 720 O O . GLU B 1 23 ? -0.391 20.656 0.046 1 97.25 23 GLU B O 1
ATOM 725 N N . ALA B 1 24 ? 0.634 19.719 1.776 1 96 24 ALA B N 1
ATOM 726 C CA . ALA B 1 24 ? 1.751 19.219 0.977 1 96 24 ALA B CA 1
ATOM 727 C C . ALA B 1 24 ? 1.294 18.125 0.009 1 96 24 ALA B C 1
ATOM 729 O O . ALA B 1 24 ? 1.753 18.078 -1.135 1 96 24 ALA B O 1
ATOM 730 N N . CYS B 1 25 ? 0.431 17.25 0.462 1 97 25 CYS B N 1
ATOM 731 C CA . CYS B 1 25 ? -0.001 16.109 -0.334 1 97 25 CYS B CA 1
ATOM 732 C C . CYS B 1 25 ? -1.351 16.391 -0.989 1 97 25 CYS B C 1
ATOM 734 O O . CYS B 1 25 ? -1.88 15.531 -1.704 1 97 25 CYS B O 1
ATOM 736 N N . LYS B 1 26 ? -1.947 17.469 -0.716 1 96.88 26 LYS B N 1
ATOM 737 C CA . LYS B 1 26 ? -3.246 17.844 -1.266 1 96.88 26 LYS B CA 1
ATOM 738 C C . LYS B 1 26 ? -4.316 16.828 -0.888 1 96.88 26 LYS B C 1
ATOM 740 O O . LYS B 1 26 ? -5.066 16.359 -1.749 1 96.88 26 LYS B O 1
ATOM 745 N N . LEU B 1 27 ? -4.367 16.547 0.312 1 95.88 27 LEU B N 1
ATOM 746 C CA . LEU B 1 27 ? -5.348 15.625 0.883 1 95.88 27 LEU B CA 1
ATOM 747 C C . LEU B 1 27 ? -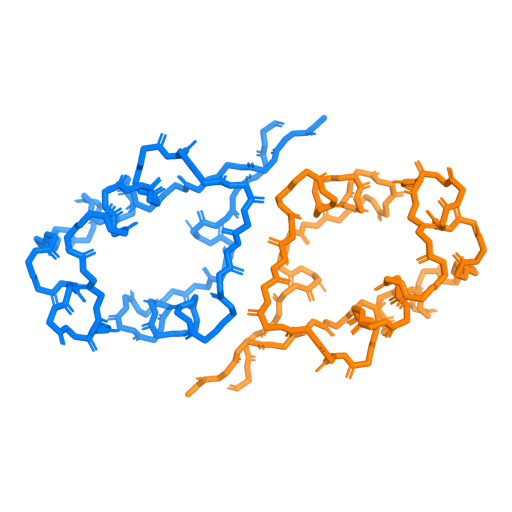6.363 16.375 1.738 1 95.88 27 LEU B C 1
ATOM 749 O O . LEU B 1 27 ? -6.012 17.344 2.42 1 95.88 27 LEU B O 1
ATOM 753 N N . GLN B 1 28 ? -7.535 15.844 1.627 1 96.62 28 GLN B N 1
ATOM 754 C CA . GLN B 1 28 ? -8.531 16.344 2.562 1 96.62 28 GLN B CA 1
ATOM 755 C C . GLN B 1 28 ? -8.297 15.812 3.969 1 96.62 28 GLN B C 1
ATOM 757 O O . GLN B 1 28 ? -7.871 14.664 4.137 1 96.62 28 GLN B O 1
ATOM 762 N N . ARG B 1 29 ? -8.617 16.672 4.895 1 96.88 29 ARG B N 1
AT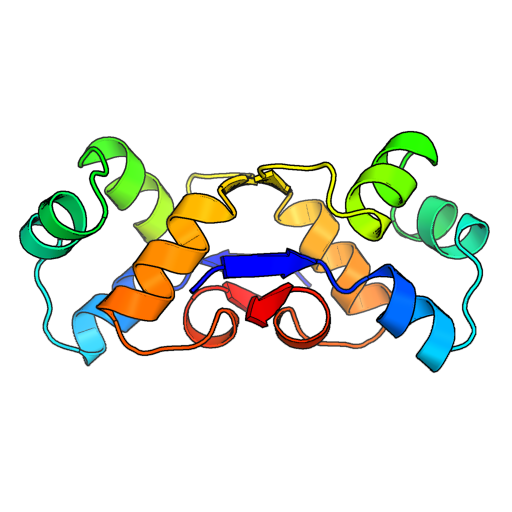OM 763 C CA . ARG B 1 29 ? -8.414 16.297 6.293 1 96.88 29 ARG B CA 1
ATOM 764 C C . ARG B 1 29 ? -9.109 14.984 6.617 1 96.88 29 ARG B C 1
ATOM 766 O O . ARG B 1 29 ? -8.57 14.156 7.348 1 96.88 29 ARG B O 1
ATOM 773 N N . THR B 1 30 ? -10.219 14.852 6.066 1 97.31 30 THR B N 1
ATOM 774 C CA . THR B 1 30 ? -10.977 13.633 6.309 1 97.31 30 THR B CA 1
ATOM 775 C C . THR B 1 30 ? -10.234 12.414 5.777 1 97.31 30 THR B C 1
ATOM 777 O O . THR B 1 30 ? -10.203 11.367 6.422 1 97.31 30 THR B O 1
ATOM 780 N N . GLN B 1 31 ? -9.641 12.492 4.625 1 96.62 31 GLN B N 1
ATOM 781 C CA . GLN B 1 31 ? -8.859 11.406 4.035 1 96.62 31 GLN B CA 1
ATOM 782 C C . GLN B 1 31 ? -7.648 11.07 4.891 1 96.62 31 GLN B C 1
ATOM 784 O O . GLN B 1 31 ? -7.379 9.898 5.164 1 96.62 31 GLN B O 1
ATOM 789 N N . LEU B 1 32 ? -6.977 12.133 5.246 1 97.88 32 LEU B N 1
ATOM 790 C CA . LEU B 1 32 ? -5.793 11.953 6.078 1 97.88 32 LEU B CA 1
ATOM 791 C C . LEU B 1 32 ? -6.156 11.289 7.402 1 97.88 32 LEU B C 1
ATOM 793 O O . LEU B 1 32 ? -5.477 10.367 7.848 1 97.88 32 LEU B O 1
ATOM 797 N N . ASN B 1 33 ? -7.262 11.758 8 1 97.62 33 ASN B N 1
ATOM 798 C CA . ASN B 1 33 ? -7.727 11.172 9.25 1 97.62 33 ASN B CA 1
ATOM 799 C C . ASN B 1 33 ? -8.055 9.688 9.094 1 97.62 33 ASN B C 1
ATOM 801 O O . ASN B 1 33 ? -7.738 8.875 9.961 1 97.62 33 ASN B O 1
ATOM 805 N N . ASN B 1 34 ? -8.672 9.43 7.996 1 97.5 34 ASN B N 1
ATOM 806 C CA . ASN B 1 34 ? -9 8.031 7.719 1 97.5 34 ASN B CA 1
ATOM 807 C C . ASN B 1 34 ? -7.738 7.18 7.602 1 97.5 34 ASN B C 1
ATOM 809 O O . ASN B 1 34 ? -7.707 6.043 8.086 1 97.5 34 ASN B O 1
ATOM 813 N N . TYR B 1 35 ? -6.703 7.672 7.004 1 97.31 35 TYR B N 1
ATOM 814 C CA . TYR B 1 35 ? -5.43 6.969 6.926 1 97.31 35 TYR B CA 1
ATOM 815 C C . TYR B 1 35 ? -4.82 6.777 8.305 1 97.31 35 TYR B C 1
ATOM 817 O O . TYR B 1 35 ? -4.367 5.684 8.648 1 97.31 35 TYR B O 1
ATOM 825 N N . CYS B 1 36 ? -4.898 7.805 9.086 1 97.25 36 CYS B N 1
ATOM 826 C CA . CYS B 1 36 ? -4.293 7.793 10.414 1 97.25 36 CYS B CA 1
ATOM 827 C C . CYS B 1 36 ? -5.031 6.836 11.344 1 97.25 36 CYS B C 1
ATOM 829 O O . CYS B 1 36 ? -4.418 6.191 12.195 1 97.25 36 CYS B O 1
ATOM 831 N N . LYS B 1 37 ? -6.285 6.703 11.117 1 96.5 37 LYS B N 1
ATOM 832 C CA . LYS B 1 37 ? -7.113 5.898 12.008 1 96.5 37 LYS B CA 1
ATOM 833 C C . LYS B 1 37 ? -7.344 4.504 11.438 1 96.5 37 LYS B C 1
ATOM 835 O O . LYS B 1 37 ? -8.141 3.729 11.969 1 96.5 37 LYS B O 1
ATOM 840 N N . ASN B 1 38 ? -6.75 4.188 10.406 1 95.44 38 ASN B N 1
ATOM 841 C CA . ASN B 1 38 ? -6.898 2.887 9.758 1 95.44 38 ASN B CA 1
ATOM 842 C C . ASN B 1 38 ? -8.352 2.605 9.391 1 95.44 38 ASN B C 1
ATOM 844 O O . ASN B 1 38 ? -8.852 1.499 9.609 1 95.44 38 ASN B O 1
ATOM 848 N N . LYS B 1 39 ? -8.938 3.561 8.922 1 95.88 39 LYS B N 1
ATOM 849 C CA . LYS B 1 39 ? -10.344 3.443 8.539 1 95.88 39 LYS B CA 1
ATOM 850 C C . LYS B 1 39 ? -10.484 3.266 7.031 1 95.88 39 LYS B C 1
ATOM 852 O O . LYS B 1 39 ? -11.555 3.514 6.469 1 95.88 39 LYS B O 1
ATOM 857 N N . VAL B 1 40 ? -9.461 2.92 6.398 1 95.44 40 VAL B N 1
ATOM 858 C CA . VAL B 1 40 ? -9.5 2.723 4.953 1 95.44 40 VAL B CA 1
ATOM 859 C C . VAL B 1 40 ? -9.164 1.271 4.617 1 95.44 40 VAL B C 1
ATOM 861 O O . VAL B 1 40 ? -8.367 0.638 5.309 1 95.44 40 VAL B O 1
ATOM 864 N N . SER B 1 41 ? -9.789 0.773 3.539 1 95.62 41 SER B N 1
ATOM 865 C CA . SER B 1 41 ? -9.516 -0.587 3.088 1 95.62 41 SER B CA 1
ATOM 866 C C . SER B 1 41 ? -8.539 -0.598 1.919 1 95.62 41 SER B C 1
ATOM 868 O O . SER B 1 41 ? -7.973 -1.642 1.585 1 95.62 41 SER B O 1
ATOM 870 N N . ARG B 1 42 ? -8.375 0.501 1.295 1 96.69 42 ARG B N 1
ATOM 871 C CA . ARG B 1 42 ? -7.473 0.667 0.157 1 96.69 42 ARG B CA 1
ATOM 872 C C . ARG B 1 42 ? -6.66 1.95 0.284 1 96.69 42 ARG B C 1
ATOM 874 O O . ARG B 1 42 ? -7.113 2.924 0.89 1 96.69 42 ARG B O 1
ATOM 881 N N . ILE B 1 43 ? -5.48 1.978 -0.319 1 96.56 43 ILE B N 1
ATOM 882 C CA . ILE B 1 43 ? -4.656 3.184 -0.301 1 96.56 43 ILE B CA 1
ATOM 883 C C . ILE B 1 43 ? -4.262 3.559 -1.728 1 96.56 43 ILE B C 1
ATOM 885 O O . ILE B 1 43 ? -3.939 2.686 -2.539 1 96.56 43 ILE B O 1
ATOM 889 N N . ASP B 1 44 ? -4.395 4.812 -1.952 1 96.88 44 ASP B N 1
ATOM 890 C CA . ASP B 1 44 ? -4.016 5.371 -3.248 1 96.88 44 ASP B CA 1
ATOM 891 C C . ASP B 1 44 ? -2.498 5.426 -3.4 1 96.88 44 ASP B C 1
ATOM 893 O O . ASP B 1 44 ? -1.801 5.945 -2.527 1 96.88 44 ASP B O 1
ATOM 897 N N . LEU B 1 45 ? -2.004 4.895 -4.539 1 97 45 LEU B N 1
ATOM 898 C CA . LEU B 1 45 ? -0.561 4.781 -4.723 1 97 45 LEU B CA 1
ATOM 899 C C . LEU B 1 45 ? 0.068 6.148 -4.957 1 97 45 LEU B C 1
ATOM 901 O O . LEU B 1 45 ? 1.206 6.391 -4.551 1 97 45 LEU B O 1
ATOM 905 N N . THR B 1 46 ? -0.681 7.023 -5.586 1 96.12 46 THR B N 1
ATOM 906 C CA . THR B 1 46 ? -0.192 8.383 -5.793 1 96.12 46 THR B CA 1
ATOM 907 C C . THR B 1 46 ? -0.058 9.117 -4.465 1 96.12 46 THR B C 1
ATOM 909 O O . THR B 1 46 ? 0.942 9.797 -4.223 1 96.12 46 THR B O 1
ATOM 912 N N . ILE B 1 47 ? -0.992 8.961 -3.613 1 96.44 47 ILE B N 1
ATOM 913 C CA . ILE B 1 47 ? -0.972 9.602 -2.303 1 96.44 47 ILE B CA 1
ATOM 914 C C . ILE B 1 47 ? 0.158 9.016 -1.46 1 96.44 47 ILE B C 1
ATOM 916 O O . ILE B 1 47 ? 0.884 9.75 -0.786 1 96.44 47 ILE B O 1
ATOM 920 N N . LEU B 1 48 ? 0.267 7.742 -1.548 1 97.06 48 LEU B N 1
ATOM 921 C CA . LEU B 1 48 ? 1.337 7.066 -0.817 1 97.06 48 LEU B CA 1
ATOM 922 C C . LEU B 1 48 ? 2.701 7.613 -1.227 1 97.06 48 LEU B C 1
ATOM 924 O O . LEU B 1 48 ? 3.557 7.859 -0.374 1 97.06 48 LEU B O 1
ATOM 928 N N . ALA B 1 49 ? 2.863 7.801 -2.504 1 97.19 49 ALA B N 1
ATOM 929 C CA . ALA B 1 49 ? 4.125 8.344 -3.008 1 97.19 49 ALA B CA 1
ATOM 930 C C . ALA B 1 49 ? 4.371 9.75 -2.473 1 97.19 49 ALA B C 1
ATOM 932 O O . ALA B 1 49 ? 5.484 10.07 -2.051 1 97.19 49 ALA B O 1
ATOM 933 N N . LYS B 1 50 ? 3.35 10.547 -2.471 1 96.94 50 LYS B N 1
ATOM 934 C CA . LYS B 1 50 ? 3.455 11.914 -1.967 1 96.94 50 LYS B CA 1
ATOM 935 C C . LYS B 1 50 ? 3.83 11.922 -0.488 1 96.94 50 LYS B C 1
ATOM 937 O O . LYS B 1 50 ? 4.684 12.711 -0.064 1 96.94 50 LYS B O 1
ATOM 942 N N . LEU B 1 51 ? 3.18 11.078 0.188 1 97.31 51 LEU B N 1
ATOM 943 C CA . LEU B 1 51 ? 3.445 10.984 1.619 1 97.31 51 LEU B CA 1
ATOM 944 C C . LEU B 1 51 ? 4.891 10.57 1.877 1 97.31 51 LEU B C 1
ATOM 946 O O . LEU B 1 51 ? 5.578 11.188 2.697 1 97.31 51 LEU B O 1
ATOM 950 N N . CYS B 1 52 ? 5.352 9.625 1.22 1 97.12 52 CYS B N 1
ATOM 951 C CA . CYS B 1 52 ? 6.719 9.141 1.389 1 97.12 52 CYS B CA 1
ATOM 952 C C . CYS B 1 52 ? 7.727 10.227 1.035 1 97.12 52 CYS B C 1
ATOM 954 O O . CYS B 1 52 ? 8.742 10.375 1.711 1 97.12 52 CYS B O 1
ATOM 956 N N . ASP B 1 53 ? 7.457 10.883 -0.036 1 96.62 53 ASP B N 1
ATOM 957 C CA . ASP B 1 53 ? 8.344 11.953 -0.482 1 96.62 53 ASP B CA 1
ATOM 958 C C . ASP B 1 53 ? 8.391 13.094 0.537 1 96.62 53 ASP B C 1
ATOM 960 O O . ASP B 1 53 ? 9.469 13.555 0.904 1 96.62 53 ASP B O 1
ATOM 964 N N . PHE B 1 54 ? 7.203 13.445 0.971 1 97 54 PHE B N 1
ATOM 965 C CA . PHE B 1 54 ? 7.09 14.57 1.897 1 97 54 PHE B CA 1
ATOM 966 C C . PHE B 1 54 ? 7.715 14.219 3.244 1 97 54 PHE B C 1
ATOM 968 O O . PHE B 1 54 ? 8.406 15.047 3.844 1 97 54 PHE B O 1
ATOM 975 N N . LEU B 1 55 ? 7.531 13.055 3.686 1 96.88 55 LEU B N 1
ATOM 976 C CA . LEU B 1 55 ? 7.992 12.633 5.004 1 96.88 55 LEU B CA 1
ATOM 977 C C . LEU B 1 55 ? 9.383 12.008 4.922 1 96.88 55 LEU B C 1
ATOM 979 O O . LEU B 1 55 ? 9.938 11.594 5.938 1 96.88 55 LEU B O 1
ATOM 983 N N . GLU B 1 56 ? 9.852 11.859 3.695 1 95.88 56 GLU B N 1
ATOM 984 C CA . GLU B 1 56 ? 11.164 11.266 3.459 1 95.88 56 GLU B CA 1
ATOM 985 C C . GLU B 1 56 ? 11.266 9.875 4.086 1 95.88 56 GLU B C 1
ATOM 987 O O . GLU B 1 56 ? 12.203 9.594 4.832 1 95.88 56 GLU B O 1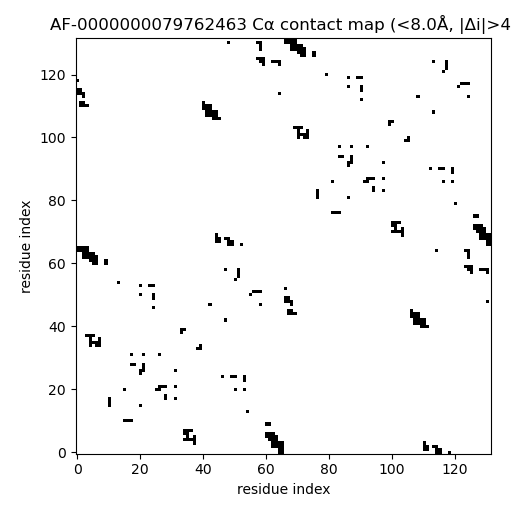
ATOM 992 N N . CYS B 1 57 ? 10.375 9.094 3.73 1 95.44 57 CYS B N 1
ATOM 993 C CA . CYS B 1 57 ? 10.289 7.742 4.273 1 95.44 57 CYS B CA 1
ATOM 994 C C . CYS B 1 57 ? 9.961 6.734 3.178 1 95.44 57 CYS B C 1
ATOM 996 O O . CYS B 1 57 ? 9.812 7.105 2.01 1 95.44 57 CYS B O 1
ATOM 998 N N . SER B 1 58 ? 9.875 5.441 3.596 1 94.44 58 SER B N 1
ATOM 999 C CA . SER B 1 58 ? 9.531 4.367 2.666 1 94.44 58 SER B CA 1
ATOM 1000 C C . SER B 1 58 ? 8.117 3.85 2.918 1 94.44 58 SER B C 1
ATOM 1002 O O . SER B 1 58 ? 7.555 4.066 3.992 1 94.44 58 SER B O 1
ATOM 1004 N N . PRO B 1 59 ? 7.527 3.182 1.994 1 95.94 59 PRO B N 1
ATOM 1005 C CA . PRO B 1 59 ? 6.199 2.598 2.193 1 95.94 59 PRO B CA 1
ATOM 1006 C C . PRO B 1 59 ? 6.129 1.693 3.422 1 95.94 59 PRO B C 1
ATOM 1008 O O . PRO B 1 59 ? 5.086 1.616 4.078 1 95.94 59 PRO B O 1
ATOM 1011 N N . ASN B 1 60 ? 7.258 1.146 3.76 1 94.69 60 ASN B N 1
ATOM 1012 C CA . ASN B 1 60 ? 7.305 0.255 4.914 1 94.69 60 ASN B CA 1
ATOM 1013 C C . ASN B 1 60 ? 7.172 1.026 6.223 1 94.69 60 ASN B C 1
ATOM 1015 O O . ASN B 1 60 ? 6.816 0.45 7.254 1 94.69 60 ASN B O 1
ATOM 1019 N N . ASP B 1 61 ? 7.465 2.246 6.18 1 95.38 61 ASP B N 1
ATOM 1020 C CA . ASP B 1 61 ? 7.301 3.08 7.367 1 95.38 61 ASP B CA 1
ATOM 1021 C C . ASP B 1 61 ? 5.832 3.422 7.602 1 95.38 61 ASP B C 1
ATOM 1023 O O . ASP B 1 61 ? 5.418 3.646 8.742 1 95.38 61 ASP B O 1
ATOM 1027 N N . ILE B 1 62 ? 5.086 3.475 6.527 1 96.81 62 ILE B N 1
ATOM 1028 C CA . ILE B 1 62 ? 3.678 3.848 6.59 1 96.81 62 ILE B CA 1
ATOM 1029 C C . ILE B 1 62 ? 2.816 2.592 6.699 1 96.81 62 ILE B C 1
ATOM 1031 O O . ILE B 1 62 ? 1.893 2.535 7.516 1 96.81 62 ILE B O 1
ATOM 1035 N N . LEU B 1 63 ? 3.164 1.596 5.871 1 96.75 63 LEU B N 1
ATOM 1036 C CA . LEU B 1 63 ? 2.441 0.328 5.852 1 96.75 63 LEU B CA 1
ATOM 1037 C C . LEU B 1 63 ? 3.174 -0.728 6.676 1 96.75 63 LEU B C 1
ATOM 1039 O O . LEU B 1 63 ? 4.301 -1.107 6.344 1 96.75 63 LEU B O 1
ATOM 1043 N N . LYS B 1 64 ? 2.529 -1.222 7.707 1 95.5 64 LYS B N 1
ATOM 1044 C CA . LYS B 1 64 ? 3.15 -2.193 8.602 1 95.5 64 LYS B CA 1
ATOM 1045 C C . LYS B 1 64 ? 2.332 -3.479 8.672 1 95.5 64 LYS B C 1
ATOM 1047 O O . LYS B 1 64 ? 1.11 -3.453 8.5 1 95.5 64 LYS B O 1
ATOM 1052 N N . LEU B 1 65 ? 3.084 -4.508 8.914 1 93.94 65 LEU B N 1
ATOM 1053 C CA . LEU B 1 65 ? 2.439 -5.809 9.086 1 93.94 65 LEU B CA 1
ATOM 1054 C C . LEU B 1 65 ? 2.281 -6.141 10.562 1 93.94 65 LEU B C 1
ATOM 1056 O O . LEU B 1 65 ? 3.186 -5.883 11.367 1 93.94 65 LEU B O 1
ATOM 1060 N N . LYS B 1 66 ? 1.108 -6.527 10.906 1 87.75 66 LYS B N 1
ATOM 1061 C CA . LYS B 1 66 ? 0.889 -7.004 12.273 1 87.75 66 LYS B CA 1
ATOM 1062 C C . LYS B 1 66 ? 0.304 -8.414 12.273 1 87.75 66 LYS B C 1
ATOM 1064 O O . LYS B 1 66 ? -0.467 -8.773 11.383 1 87.75 66 LYS B O 1
#

InterPro domains:
  IPR001387 Cro/C1-type, helix-turn-helix domain [PF13443] (7-65)
  IPR001387 Cro/C1-type, helix-turn-helix domain [PS50943] (7-62)
  IPR001387 Cro/C1-type, helix-turn-helix domain [SM00530] (6-62)
  IPR010982 Lambda repressor-like, DNA-binding domain superfamily [G3DSA:1.10.260.40] (3-66)
  IPR010982 Lambda repressor-like, DNA-binding domain superfamily [SSF47413] (3-63)

pLDDT: mean 96.31, std 1.68, range [87.69, 97.94]

Solvent-accessible surface area (backbone atoms only — not comparable to full-atom values): 7200 Å² total; per-residue (Å²): 113,41,50,43,45,38,42,47,59,48,32,58,75,69,68,50,59,69,68,58,50,25,65,76,58,70,42,53,67,67,56,52,48,29,44,40,65,53,68,56,63,56,46,47,33,67,56,50,20,40,47,23,63,74,67,69,53,52,63,48,62,34,43,38,80,85,115,42,50,44,44,39,41,48,59,48,31,58,74,70,69,52,58,70,67,58,48,24,65,74,57,72,43,52,66,67,58,52,48,29,44,41,64,56,69,56,62,56,46,48,34,67,57,50,20,40,48,23,61,74,68,68,52,52,64,49,64,34,43,37,80,84

Sequence (132 aa):
MQVYIDLENLLKEKNISKNKVCEACKLQRTQLNNYCKNKVSRIDLTILAKLCDFLECSPNDILKLKMQVYIDLENLLKEKNISKNKVCEACKLQRTQLNNYCKNKVSRIDLTILAKLCDFLECSPNDILKLK

Foldseek 3Di:
DDKAFCVLVLCVVLVHDLVVLCVQLVHDSVVSVCNNVRVDPDDDPSSLVSNCVVSVHDSCVGIDDD/DDKAFCVLVLCVVLVHDLVVLCVQLVHDSVVSVCNNVRVDPDDDPSSLVSSCVVSVHDSCVGIDDD

Organism: NCBI:txid410072

Radius of gyration: 14.76 Å; Cα contacts (8 Å, |Δi|>4): 192; chains: 2; bounding box: 23×41×30 Å